Protein AF-A0A967WDK7-F1 (afdb_monomer)

Radius of gyration: 19.41 Å; Cα contacts (8 Å, |Δi|>4): 91; chains: 1; bounding box: 53×39×46 Å

pLDDT: mean 78.14, std 13.34, range [48.81, 93.94]

Mean predicted aligned error: 11.13 Å

Nearest PDB structures (foldseek):
  4rbr-assembly1_B  TM=5.064E-01  e=1.049E+00  Staphylococcus aureus subsp. aureus CN1
  3oss-assembly1_D  TM=4.249E-01  e=2.083E+00  Escherichia coli ETEC H10407
  4yrv-assembly1_B  TM=4.047E-01  e=2.083E+00  Nostoc sp. PCC 7120 = FACHB-418
  3pif-assembly1_A  TM=3.986E-01  e=5.302E+00  Kluyveromyces lactis

Secondary structure (DSSP, 8-state):
-EE--SSS--EE--EEHHHH-GGGHHHHHHHHHTTSEEEEE-TTS-EEEEES-HHHHHH-HHHHHHHHHHHHHHHHHHHHHHS----SSSSTTSS--

Sequence (97 aa):
MVRPGEGTEDTRRLATSAEAGEENWGLVQHLADKRLVVTGRDAAGLETEEVVHEALIRGWGQLQAWLEADRAFRTWQERLRAAPVAEDRARSRRLAG

Foldseek 3Di:
DWDDDPPDQIHKDKDFCVRVDVVCVVVQVVCVVVLQKDWDADPVRTIIIIGNDSCCCVVVVVNVVVCVVCVVVVVVVVVVVVDPPPPDPPPVVPPPD

Structure (mmCIF, N/CA/C/O backbone):
data_AF-A0A967WDK7-F1
#
_entry.id   AF-A0A967WDK7-F1
#
loop_
_atom_site.group_PDB
_atom_site.id
_atom_site.type_symbol
_atom_site.label_atom_id
_atom_site.label_alt_id
_atom_site.label_comp_id
_atom_site.label_asym_id
_atom_site.label_entity_id
_atom_site.label_seq_id
_atom_site.pdbx_PDB_ins_code
_atom_site.Cartn_x
_atom_site.Cartn_y
_atom_site.Cartn_z
_atom_site.occupancy
_atom_site.B_iso_or_equiv
_atom_site.auth_seq_id
_atom_site.auth_comp_id
_atom_site.auth_asym_id
_atom_site.auth_atom_id
_atom_site.pdbx_PDB_model_num
ATOM 1 N N . MET A 1 1 ? -0.748 0.758 -0.466 1.00 77.12 1 MET A N 1
ATOM 2 C CA . MET A 1 1 ? -0.229 0.394 -1.814 1.00 77.12 1 MET A CA 1
ATOM 3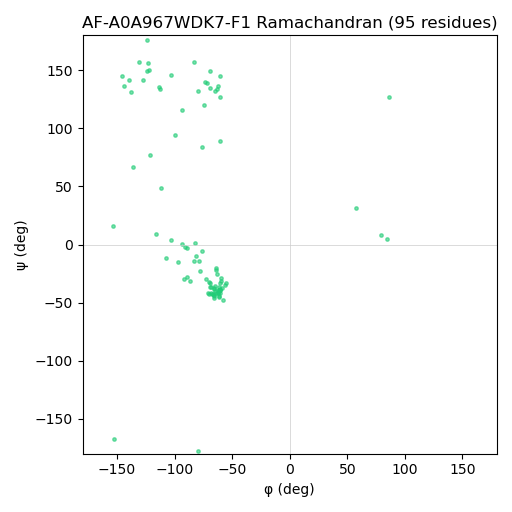 C C . MET A 1 1 ? 0.409 -1.010 -1.798 1.00 77.12 1 MET A C 1
ATOM 5 O O . MET A 1 1 ? 0.520 -1.597 -0.727 1.00 77.12 1 MET A O 1
ATOM 9 N N . VAL A 1 2 ? 0.791 -1.587 -2.947 1.00 77.75 2 VAL A N 1
ATOM 10 C CA . VAL A 1 2 ? 1.461 -2.907 -3.043 1.00 77.75 2 VAL A CA 1
ATOM 11 C C . VAL A 1 2 ? 2.895 -2.727 -3.550 1.00 77.75 2 VAL A C 1
ATOM 13 O O . VAL A 1 2 ? 3.128 -1.948 -4.477 1.00 77.75 2 VAL A O 1
ATOM 16 N N . ARG A 1 3 ? 3.855 -3.420 -2.929 1.00 79.81 3 ARG A N 1
ATOM 17 C CA . ARG A 1 3 ? 5.242 -3.538 -3.384 1.00 79.81 3 ARG A CA 1
ATOM 18 C C . ARG A 1 3 ? 5.373 -4.813 -4.227 1.00 79.81 3 ARG A C 1
ATOM 20 O O . ARG A 1 3 ? 5.205 -5.901 -3.671 1.00 79.81 3 ARG A O 1
ATOM 27 N N . PRO A 1 4 ? 5.688 -4.696 -5.528 1.00 74.12 4 PRO A N 1
ATOM 28 C CA . PRO A 1 4 ? 5.962 -5.862 -6.352 1.00 74.12 4 PRO A CA 1
ATOM 29 C C . PRO A 1 4 ? 7.187 -6.619 -5.832 1.00 74.12 4 PRO A C 1
ATOM 31 O O . PRO A 1 4 ? 8.196 -5.992 -5.496 1.00 74.12 4 PRO A O 1
ATOM 34 N N . GLY A 1 5 ? 7.113 -7.945 -5.773 1.00 72.38 5 GLY A N 1
ATOM 35 C CA . GLY A 1 5 ? 8.289 -8.781 -5.532 1.00 72.38 5 GLY A CA 1
ATOM 36 C C . GLY A 1 5 ? 9.097 -8.961 -6.821 1.00 72.38 5 GLY A C 1
ATOM 37 O O . GLY A 1 5 ? 8.534 -9.287 -7.867 1.00 72.38 5 GLY A O 1
ATOM 38 N N . GLU A 1 6 ? 10.417 -8.765 -6.784 1.00 65.25 6 GLU A N 1
ATOM 39 C CA . GLU A 1 6 ? 11.299 -9.080 -7.919 1.00 65.25 6 GLU A CA 1
ATOM 40 C C . GLU A 1 6 ? 11.516 -10.599 -7.993 1.00 65.25 6 GLU A C 1
ATOM 42 O O . GLU A 1 6 ? 12.470 -11.140 -7.441 1.00 65.25 6 GLU A O 1
ATOM 47 N N . GLY A 1 7 ? 10.578 -11.310 -8.625 1.00 61.97 7 GLY A N 1
ATOM 48 C CA . GLY A 1 7 ? 10.590 -12.778 -8.697 1.00 61.97 7 GLY A CA 1
ATOM 49 C C . GLY A 1 7 ? 10.085 -13.479 -7.428 1.00 61.97 7 GLY A C 1
ATOM 50 O O . GLY A 1 7 ? 10.173 -14.700 -7.327 1.00 61.97 7 GLY A O 1
ATOM 51 N N . THR A 1 8 ? 9.541 -12.717 -6.476 1.00 69.50 8 THR A N 1
ATOM 52 C CA . THR A 1 8 ? 8.917 -13.200 -5.235 1.00 69.50 8 THR A CA 1
ATOM 53 C C . THR A 1 8 ? 7.480 -12.690 -5.124 1.00 69.50 8 THR A C 1
ATOM 55 O O . THR A 1 8 ? 7.027 -11.911 -5.959 1.00 69.50 8 THR A O 1
ATOM 58 N N . GLU A 1 9 ? 6.756 -13.107 -4.085 1.00 77.50 9 GLU A N 1
ATOM 59 C CA . GLU A 1 9 ? 5.383 -12.651 -3.853 1.00 77.50 9 GLU A CA 1
ATOM 60 C C . GLU A 1 9 ? 5.294 -11.129 -3.659 1.00 77.50 9 GLU A C 1
ATOM 62 O O . GLU A 1 9 ? 6.176 -10.504 -3.060 1.00 77.50 9 GLU A O 1
ATOM 67 N N . ASP A 1 10 ? 4.198 -10.545 -4.146 1.00 82.31 10 ASP A N 1
ATOM 68 C CA . ASP A 1 10 ? 3.865 -9.144 -3.910 1.00 82.31 10 ASP A CA 1
ATOM 69 C C . ASP A 1 10 ? 3.436 -8.940 -2.451 1.00 82.31 10 ASP A C 1
ATOM 71 O O . ASP A 1 10 ? 2.698 -9.743 -1.872 1.00 82.31 10 ASP A O 1
ATOM 75 N N . THR A 1 11 ? 3.894 -7.842 -1.854 1.00 85.69 11 THR A N 1
ATOM 76 C CA . THR A 1 11 ? 3.719 -7.550 -0.422 1.00 85.69 11 THR A CA 1
ATOM 77 C C . THR A 1 11 ? 3.026 -6.217 -0.219 1.00 85.69 11 THR A C 1
ATOM 79 O O . THR A 1 11 ? 3.036 -5.337 -1.086 1.00 85.69 11 THR A O 1
ATOM 82 N N . ARG A 1 12 ? 2.383 -6.041 0.934 1.00 86.94 12 ARG A N 1
ATOM 83 C CA . ARG A 1 12 ? 1.758 -4.753 1.251 1.00 86.94 12 ARG A CA 1
ATOM 84 C C . ARG A 1 12 ? 2.824 -3.684 1.503 1.00 86.94 12 ARG A C 1
ATOM 86 O O . ARG A 1 12 ? 3.928 -3.968 1.963 1.00 86.94 12 ARG A O 1
ATOM 93 N N . ARG A 1 13 ? 2.481 -2.438 1.186 1.00 89.56 13 ARG A N 1
ATOM 94 C CA . ARG A 1 13 ? 3.323 -1.269 1.430 1.00 89.56 13 ARG A CA 1
ATOM 95 C C . ARG A 1 13 ? 2.472 -0.124 1.951 1.00 89.56 13 ARG A C 1
ATOM 97 O O . ARG A 1 13 ? 1.472 0.243 1.321 1.00 89.56 13 ARG A O 1
ATOM 104 N N . LEU A 1 14 ? 2.934 0.483 3.036 1.00 88.75 14 LEU A N 1
ATOM 105 C CA . LEU A 1 14 ? 2.442 1.774 3.486 1.00 88.75 14 LEU A CA 1
ATOM 106 C C . LEU A 1 14 ? 2.700 2.823 2.396 1.00 88.75 14 LEU A C 1
ATOM 108 O O . LEU A 1 14 ? 3.829 2.951 1.913 1.00 88.75 14 LEU A O 1
ATOM 112 N N . ALA A 1 15 ? 1.660 3.541 1.998 1.00 87.81 15 ALA A N 1
ATOM 113 C CA . ALA A 1 15 ? 1.762 4.661 1.076 1.00 87.81 15 ALA A CA 1
ATOM 114 C C . ALA A 1 15 ? 1.211 5.927 1.706 1.00 87.81 15 ALA A C 1
ATOM 116 O O . ALA A 1 15 ? 0.314 5.847 2.538 1.00 87.81 15 ALA A O 1
ATOM 117 N N . THR A 1 16 ? 1.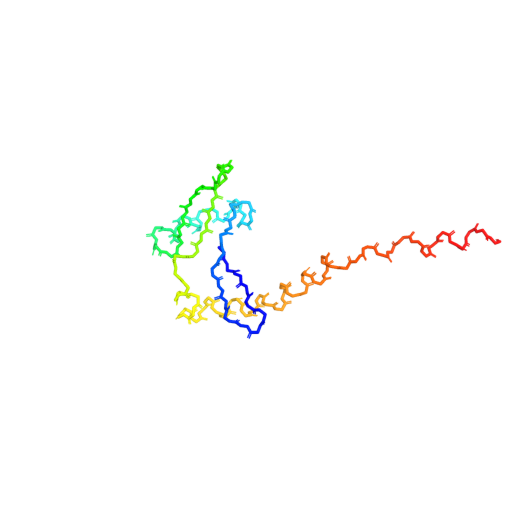747 7.076 1.313 1.00 89.00 16 THR A N 1
ATOM 118 C CA . THR A 1 16 ? 1.180 8.370 1.707 1.00 89.00 16 THR A CA 1
ATOM 119 C C . THR A 1 16 ? 0.033 8.752 0.775 1.00 89.00 16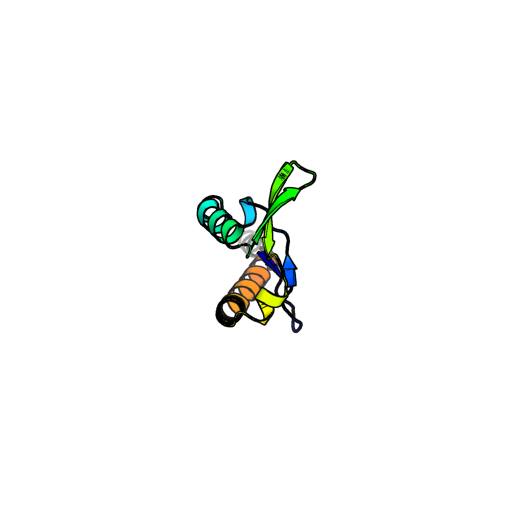 THR A C 1
ATOM 121 O O . THR A 1 16 ? -0.015 8.305 -0.373 1.00 89.00 16 THR A O 1
ATOM 124 N N . SER A 1 17 ? -0.871 9.617 1.233 1.00 83.94 17 SER A N 1
ATOM 125 C CA . SER A 1 17 ? -1.948 10.164 0.394 1.00 83.94 17 SER A CA 1
ATOM 126 C C . SER A 1 17 ? -1.413 10.857 -0.867 1.00 83.94 17 SER A C 1
ATOM 128 O O . SER A 1 17 ? -1.984 10.718 -1.945 1.00 83.94 17 SER A O 1
ATOM 130 N N . ALA A 1 18 ? -0.256 11.518 -0.769 1.00 84.38 18 ALA A N 1
ATOM 131 C CA . ALA A 1 18 ? 0.428 12.120 -1.912 1.00 84.38 18 ALA A CA 1
ATOM 132 C C . ALA A 1 18 ? 0.910 11.082 -2.945 1.00 84.38 18 ALA A C 1
ATOM 134 O O . ALA A 1 18 ? 0.866 11.345 -4.143 1.00 84.38 18 ALA A O 1
ATOM 135 N N . GLU A 1 19 ? 1.357 9.898 -2.509 1.00 82.50 19 GLU A N 1
ATOM 136 C CA . GLU A 1 19 ? 1.722 8.804 -3.421 1.00 82.50 19 GLU A CA 1
ATOM 137 C C . GLU A 1 19 ? 0.496 8.149 -4.074 1.00 82.50 19 GLU A C 1
ATOM 139 O O . GLU A 1 19 ? 0.606 7.620 -5.180 1.00 82.50 19 GLU A O 1
ATOM 144 N N . ALA A 1 20 ? -0.648 8.148 -3.386 1.00 81.06 20 ALA A N 1
ATOM 145 C CA . ALA A 1 20 ? -1.912 7.632 -3.905 1.00 81.06 20 ALA A CA 1
ATOM 146 C C . ALA A 1 20 ? -2.602 8.604 -4.880 1.00 81.06 20 ALA A C 1
ATOM 148 O O . ALA A 1 20 ? -3.384 8.162 -5.720 1.00 81.06 20 ALA A O 1
ATOM 149 N N . GLY A 1 21 ? -2.283 9.899 -4.795 1.00 83.88 21 GLY A N 1
ATOM 150 C CA . GLY A 1 21 ? -2.959 10.979 -5.512 1.00 83.88 21 GLY A CA 1
ATOM 151 C C . GLY A 1 21 ? -4.184 11.464 -4.736 1.00 83.88 21 GLY A C 1
ATOM 152 O O . GLY A 1 21 ? -5.051 10.670 -4.365 1.00 83.88 21 GLY A O 1
ATOM 153 N N . GLU A 1 22 ? -4.270 12.773 -4.485 1.00 81.62 22 GLU A N 1
ATOM 154 C CA . GLU A 1 22 ? -5.376 13.375 -3.722 1.00 81.62 22 GLU A CA 1
ATOM 155 C C . GLU A 1 22 ? -6.739 13.120 -4.386 1.00 81.62 22 GLU A C 1
ATOM 157 O O . GLU A 1 22 ? -7.748 12.930 -3.704 1.00 81.62 22 GLU A O 1
ATOM 162 N N . GLU A 1 23 ? -6.774 13.029 -5.717 1.00 85.06 23 GLU A N 1
ATOM 163 C CA . GLU A 1 23 ? -7.971 12.712 -6.494 1.00 85.06 23 GLU A CA 1
ATOM 164 C C . GLU A 1 23 ? -8.535 11.313 -6.196 1.00 85.06 23 GLU A C 1
ATOM 166 O O . GLU A 1 23 ? -9.739 11.084 -6.338 1.00 85.06 23 GLU A O 1
ATOM 171 N N . ASN A 1 24 ? -7.690 10.389 -5.729 1.00 86.12 24 ASN A N 1
ATOM 172 C CA . ASN A 1 24 ? -8.072 9.014 -5.420 1.00 86.12 24 ASN A CA 1
ATOM 173 C C . ASN A 1 24 ? -8.559 8.844 -3.977 1.00 86.12 24 ASN A C 1
ATOM 175 O O . ASN A 1 24 ? -9.027 7.763 -3.613 1.00 86.12 24 ASN A O 1
ATOM 179 N N . TRP A 1 25 ? -8.530 9.898 -3.157 1.00 85.00 25 TRP A N 1
ATOM 180 C CA . TRP A 1 25 ? -8.888 9.807 -1.741 1.00 85.00 25 TRP A CA 1
ATOM 181 C C . TRP A 1 25 ? -10.316 9.293 -1.505 1.00 85.00 25 TRP A C 1
ATOM 183 O O . TRP A 1 25 ? -10.558 8.485 -0.610 1.00 85.00 25 TRP A O 1
ATOM 1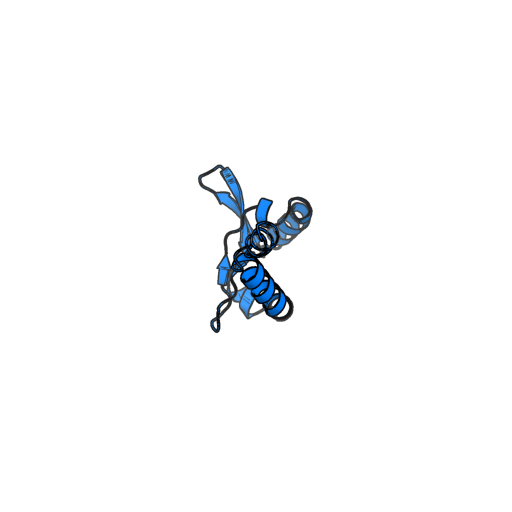93 N N . GLY A 1 26 ? -11.270 9.678 -2.359 1.00 87.06 26 GLY A N 1
ATOM 194 C CA . GLY A 1 26 ? -12.638 9.153 -2.289 1.00 87.06 26 GLY A CA 1
ATOM 195 C C . GLY A 1 26 ? -12.713 7.633 -2.491 1.00 87.06 26 GLY A C 1
ATOM 196 O O . GLY A 1 26 ? -13.494 6.952 -1.824 1.00 87.06 26 GLY A O 1
ATOM 197 N N . LEU A 1 27 ? -11.865 7.083 -3.366 1.00 89.12 27 LEU A N 1
ATOM 198 C CA . LEU A 1 27 ? -11.756 5.642 -3.587 1.00 89.12 27 LEU A CA 1
ATOM 199 C C . LEU A 1 27 ? -11.091 4.945 -2.393 1.00 89.12 27 LEU A C 1
ATOM 201 O O . LEU A 1 27 ? -11.560 3.891 -1.968 1.00 89.12 27 LEU A O 1
ATOM 205 N N . VAL A 1 28 ? -10.042 5.542 -1.825 1.00 88.31 28 VAL A N 1
ATOM 206 C CA . VAL A 1 28 ? -9.343 5.024 -0.636 1.00 88.31 28 VAL A CA 1
ATOM 207 C C . VAL A 1 28 ? -10.309 4.881 0.537 1.00 88.31 28 VAL A C 1
ATOM 209 O O . VAL A 1 28 ? -10.391 3.809 1.136 1.00 88.31 28 VAL A O 1
ATOM 212 N N . GLN A 1 29 ? -11.115 5.911 0.799 1.00 89.69 29 GLN A N 1
ATOM 213 C CA . GLN A 1 29 ? -12.130 5.881 1.853 1.00 89.69 29 GLN A CA 1
ATOM 214 C C . GLN A 1 29 ? -13.192 4.807 1.594 1.00 89.69 29 GLN A C 1
ATOM 216 O O . GLN A 1 29 ? -13.530 4.042 2.494 1.00 89.69 29 GLN A O 1
ATOM 221 N N . HIS A 1 30 ? -13.652 4.662 0.348 1.00 92.12 30 HIS A N 1
ATOM 222 C CA . HIS A 1 30 ? -14.589 3.597 -0.007 1.00 92.12 30 HIS A CA 1
ATOM 223 C C . HIS A 1 30 ? -14.010 2.194 0.249 1.00 92.12 30 HIS A C 1
ATOM 225 O O . HIS A 1 30 ? -14.697 1.307 0.758 1.00 92.12 30 HIS A O 1
ATOM 231 N N . LEU A 1 31 ? -12.736 1.973 -0.086 1.00 91.12 31 LEU A N 1
ATOM 232 C CA . LEU A 1 31 ? -12.046 0.708 0.176 1.00 91.12 31 LEU A CA 1
ATOM 233 C C . LEU A 1 31 ? -11.810 0.481 1.677 1.00 91.12 31 LEU A C 1
ATOM 235 O O . LEU A 1 31 ? -11.868 -0.667 2.130 1.00 91.12 31 LEU A O 1
ATOM 239 N N . ALA A 1 32 ? -11.590 1.547 2.449 1.00 91.38 32 ALA A N 1
ATOM 240 C CA . ALA A 1 32 ? -11.479 1.488 3.902 1.00 91.38 32 ALA A CA 1
ATOM 241 C C . ALA A 1 32 ? -12.807 1.093 4.567 1.00 91.38 32 ALA A C 1
ATOM 243 O O . ALA A 1 32 ? -12.825 0.195 5.411 1.00 91.38 32 ALA A O 1
ATOM 244 N N . ASP A 1 33 ? -13.934 1.639 4.103 1.00 93.94 33 ASP A N 1
ATOM 245 C CA . ASP A 1 33 ? -15.276 1.246 4.557 1.00 93.94 33 ASP A CA 1
ATOM 246 C C . ASP A 1 33 ? -15.565 -0.239 4.288 1.00 93.94 33 ASP A C 1
ATOM 248 O O . ASP A 1 33 ? -16.237 -0.922 5.068 1.00 93.94 33 ASP A O 1
ATOM 252 N N . LYS A 1 34 ? -15.021 -0.776 3.190 1.00 92.69 34 LYS A N 1
ATOM 253 C CA . LYS A 1 34 ? -15.080 -2.206 2.846 1.00 92.69 34 LYS A CA 1
ATOM 254 C C . LYS A 1 34 ? -14.025 -3.056 3.557 1.00 92.69 34 LYS A C 1
ATOM 256 O O . LYS A 1 34 ? -13.993 -4.266 3.339 1.00 92.69 34 LYS A O 1
ATOM 261 N N . ARG A 1 35 ? -13.196 -2.457 4.420 1.00 91.31 35 ARG A N 1
ATOM 262 C CA . ARG A 1 35 ? -12.088 -3.100 5.147 1.00 91.31 35 ARG A CA 1
ATOM 263 C C . ARG A 1 35 ? -11.059 -3.760 4.232 1.00 91.31 35 ARG A C 1
ATOM 265 O O . ARG A 1 35 ? -10.471 -4.772 4.593 1.00 91.31 35 ARG A O 1
ATOM 272 N N . LEU A 1 36 ? -10.853 -3.212 3.042 1.00 89.56 36 LEU A N 1
ATOM 273 C CA . LEU A 1 36 ? -9.817 -3.668 2.112 1.00 89.56 36 LEU A CA 1
ATOM 274 C C . LEU A 1 36 ? -8.512 -2.891 2.323 1.00 89.56 36 LEU A C 1
ATOM 276 O O . LEU A 1 36 ? -7.420 -3.431 2.137 1.00 89.56 36 LEU A O 1
ATOM 280 N N . VAL A 1 37 ? -8.638 -1.641 2.763 1.00 91.75 37 VAL A N 1
ATOM 281 C CA . VAL A 1 37 ? -7.543 -0.724 3.080 1.00 91.75 37 VAL A CA 1
ATOM 282 C C . VAL A 1 37 ? -7.700 -0.234 4.518 1.00 91.75 37 VAL A C 1
ATOM 284 O O . VAL A 1 37 ? -8.809 -0.145 5.039 1.00 91.75 37 VAL A O 1
ATOM 287 N N . VAL A 1 38 ? -6.586 0.060 5.173 1.00 92.31 38 VAL A N 1
ATOM 288 C CA . VAL A 1 38 ? -6.539 0.775 6.446 1.00 92.31 38 VAL A CA 1
ATOM 289 C C . VAL A 1 38 ? -5.884 2.121 6.196 1.00 92.31 38 VAL A C 1
ATOM 291 O O . VAL A 1 38 ? -4.840 2.183 5.548 1.00 92.31 38 VAL A O 1
ATOM 294 N N . THR A 1 39 ? -6.490 3.180 6.725 1.00 92.69 39 THR A N 1
ATOM 295 C CA . THR A 1 39 ? -5.940 4.536 6.705 1.00 92.69 3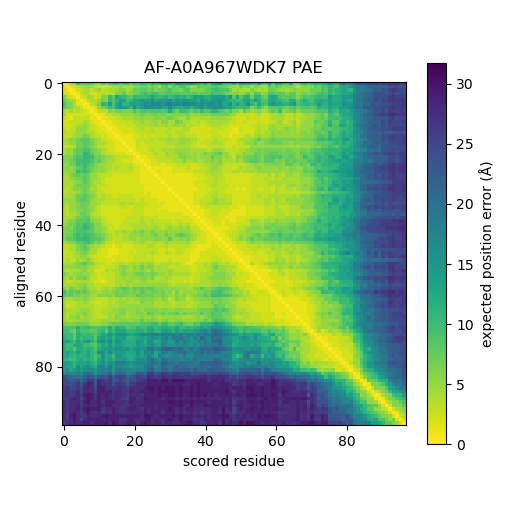9 THR A CA 1
ATOM 296 C C . THR A 1 39 ? -5.369 4.904 8.071 1.00 92.69 39 THR A C 1
ATOM 298 O O . THR A 1 39 ? -5.917 4.519 9.107 1.00 92.69 39 THR A O 1
ATOM 301 N N . GLY A 1 40 ? -4.295 5.684 8.094 1.00 91.62 40 GLY A N 1
ATOM 302 C CA . GLY A 1 40 ? -3.634 6.124 9.317 1.00 91.62 40 GLY A CA 1
ATOM 303 C C . GLY A 1 40 ? -2.910 7.452 9.143 1.00 91.62 40 GLY A C 1
ATOM 304 O O . GLY A 1 40 ? -3.096 8.158 8.154 1.00 91.62 40 GLY A O 1
ATOM 305 N N . ARG A 1 41 ? -2.070 7.789 10.123 1.00 92.31 41 ARG A N 1
ATOM 306 C CA . ARG A 1 41 ? -1.089 8.871 10.019 1.00 92.31 41 ARG A CA 1
ATOM 307 C C . ARG A 1 41 ? 0.288 8.347 10.395 1.00 92.31 41 ARG A C 1
ATOM 309 O O . ARG A 1 41 ? 0.395 7.517 11.297 1.00 92.31 41 ARG A O 1
ATOM 316 N N . ASP A 1 42 ? 1.319 8.804 9.698 1.00 89.19 42 ASP A N 1
ATOM 317 C CA . ASP A 1 42 ? 2.702 8.498 10.060 1.00 89.19 42 ASP A CA 1
ATOM 318 C C . ASP A 1 42 ? 3.213 9.388 11.211 1.00 89.19 42 ASP A C 1
ATOM 320 O O . ASP A 1 42 ? 2.491 10.224 11.760 1.00 89.19 42 ASP A O 1
ATOM 324 N N . ALA A 1 43 ? 4.484 9.211 11.581 1.00 87.88 43 ALA A N 1
ATOM 325 C CA . ALA A 1 43 ? 5.127 9.995 12.636 1.00 87.88 43 ALA A CA 1
ATOM 326 C C . ALA A 1 43 ? 5.252 11.498 12.306 1.00 87.88 43 ALA A C 1
ATOM 328 O O . ALA A 1 43 ? 5.419 12.304 13.219 1.00 87.88 43 ALA A O 1
ATOM 329 N N . ALA A 1 44 ? 5.169 11.876 11.027 1.00 88.88 44 ALA A N 1
ATOM 330 C CA . ALA A 1 44 ? 5.170 13.261 10.566 1.00 88.88 44 ALA A CA 1
ATOM 331 C C . ALA A 1 44 ? 3.747 13.850 10.458 1.00 88.88 44 ALA A C 1
ATOM 333 O O . ALA A 1 44 ? 3.594 15.030 10.147 1.00 88.88 44 ALA A O 1
ATOM 334 N N . GLY A 1 45 ? 2.708 13.056 10.738 1.00 88.56 45 GLY A N 1
ATOM 335 C CA . GLY A 1 45 ? 1.303 13.457 10.663 1.00 88.56 45 GLY A CA 1
ATOM 336 C C . GLY A 1 45 ? 0.681 13.341 9.268 1.00 88.56 45 GLY A C 1
ATOM 337 O O . GLY A 1 45 ? -0.484 13.723 9.099 1.00 88.56 45 GLY A O 1
ATOM 338 N N . LEU A 1 46 ? 1.416 12.802 8.289 1.00 88.12 46 LEU A N 1
ATOM 339 C CA . LEU A 1 46 ? 0.931 12.597 6.926 1.00 88.12 46 LEU A CA 1
ATOM 340 C C . LEU A 1 46 ? -0.054 11.436 6.883 1.00 88.12 46 LEU A C 1
ATOM 342 O O . LEU A 1 46 ? 0.151 10.415 7.538 1.00 88.12 46 LEU A O 1
ATOM 346 N N . GLU A 1 47 ? -1.117 11.590 6.099 1.00 91.06 47 GLU A N 1
ATOM 347 C CA . GLU A 1 47 ? -2.108 10.535 5.907 1.00 91.06 47 GLU A CA 1
ATOM 348 C C . GLU A 1 47 ? -1.503 9.382 5.115 1.00 91.06 47 GLU A C 1
ATOM 350 O O . GLU A 1 47 ? -0.797 9.584 4.123 1.00 91.06 47 GLU A O 1
ATOM 355 N N . THR A 1 48 ? -1.758 8.166 5.589 1.00 91.62 48 THR A N 1
ATOM 356 C CA . THR A 1 48 ? -1.218 6.945 5.002 1.00 91.62 48 THR A CA 1
ATOM 357 C C . THR A 1 48 ? -2.292 5.900 4.776 1.00 91.62 48 THR A C 1
ATOM 359 O O . THR A 1 48 ? -3.331 5.905 5.433 1.00 91.62 48 THR A O 1
ATOM 362 N N . GLU A 1 49 ? -2.022 4.991 3.848 1.00 91.44 49 GLU A N 1
ATOM 363 C CA . GLU A 1 49 ? -2.902 3.899 3.460 1.00 91.44 49 GLU A CA 1
ATOM 364 C C . GLU A 1 49 ? -2.128 2.596 3.222 1.00 91.44 49 GLU A C 1
ATOM 366 O O . GLU A 1 49 ? -1.033 2.563 2.644 1.00 91.44 49 GLU A O 1
ATOM 371 N N . GLU A 1 50 ? -2.721 1.479 3.629 1.00 93.19 50 GLU A N 1
ATOM 372 C CA . GLU A 1 50 ? -2.151 0.147 3.443 1.00 93.19 50 GLU A CA 1
ATOM 373 C C . GLU A 1 50 ? -3.248 -0.893 3.195 1.00 93.19 50 GLU A C 1
ATOM 375 O O . GLU A 1 50 ? -4.333 -0.818 3.764 1.00 93.19 50 GLU A O 1
ATOM 380 N N . VAL A 1 51 ? -2.975 -1.895 2.352 1.00 91.00 51 VAL A N 1
ATOM 381 C CA . VAL A 1 51 ? -3.880 -3.045 2.194 1.00 91.00 51 VAL A CA 1
ATOM 382 C C . VAL A 1 51 ? -3.931 -3.819 3.511 1.00 91.00 51 VAL A C 1
ATOM 384 O O . VAL A 1 51 ? -2.887 -4.155 4.073 1.00 91.00 51 VAL A O 1
ATOM 387 N N . VAL A 1 52 ? -5.136 -4.150 3.984 1.00 90.12 52 VAL A N 1
ATOM 388 C CA . VAL A 1 52 ? -5.315 -4.722 5.330 1.00 90.12 52 VAL A CA 1
ATOM 389 C C . VAL A 1 52 ? -4.573 -6.057 5.513 1.00 90.12 52 VAL A C 1
ATOM 391 O O . VAL A 1 52 ? -3.957 -6.297 6.554 1.00 90.12 52 VAL A O 1
ATOM 394 N N . HIS A 1 53 ? -4.567 -6.911 4.481 1.00 87.44 53 HIS A N 1
ATOM 395 C CA . HIS A 1 53 ? -3.993 -8.256 4.516 1.00 87.44 53 HIS A CA 1
ATOM 396 C C . HIS A 1 53 ? -3.335 -8.627 3.185 1.00 87.44 53 HIS A C 1
ATOM 398 O O . HIS A 1 53 ? -3.936 -8.478 2.124 1.00 87.44 53 HIS A O 1
ATOM 404 N N . GLU A 1 54 ? -2.147 -9.232 3.240 1.00 87.56 54 GLU A N 1
ATOM 405 C CA . GLU A 1 54 ? -1.465 -9.756 2.045 1.00 87.56 54 GLU A CA 1
ATOM 406 C C . GLU A 1 54 ? -2.239 -10.895 1.367 1.00 87.56 54 GLU A C 1
ATOM 408 O O . GLU A 1 54 ? -2.104 -11.115 0.167 1.00 87.56 54 GLU A O 1
ATOM 413 N N . ALA A 1 55 ? -3.125 -11.577 2.100 1.00 88.00 55 ALA A N 1
ATOM 414 C CA . ALA A 1 55 ? -4.029 -12.572 1.530 1.00 88.00 55 ALA A CA 1
ATOM 415 C C . ALA A 1 55 ? -4.950 -11.987 0.444 1.00 88.00 55 ALA A C 1
ATOM 417 O O . ALA A 1 55 ? -5.307 -12.702 -0.486 1.00 88.00 55 ALA A O 1
ATOM 418 N N . LEU A 1 56 ? -5.296 -10.693 0.510 1.00 84.75 56 LEU A N 1
ATOM 419 C CA . LEU A 1 56 ? -6.057 -10.027 -0.554 1.00 84.75 56 LEU A CA 1
ATOM 420 C C . LEU A 1 56 ? -5.224 -9.875 -1.828 1.00 84.75 56 LEU A C 1
ATOM 422 O O . LEU A 1 56 ? -5.750 -10.038 -2.922 1.00 84.75 56 LEU A O 1
ATOM 426 N N . ILE A 1 57 ? -3.922 -9.623 -1.685 1.00 85.62 57 ILE A N 1
ATOM 427 C CA . ILE A 1 57 ? -2.990 -9.509 -2.812 1.00 85.62 57 ILE A CA 1
ATOM 428 C C . ILE A 1 57 ? -2.858 -10.862 -3.522 1.00 85.62 57 ILE A C 1
ATOM 430 O O . ILE A 1 57 ? -2.826 -10.908 -4.744 1.00 85.62 57 ILE A O 1
ATOM 434 N N . ARG A 1 58 ? -2.842 -11.970 -2.770 1.00 85.31 58 ARG A N 1
ATOM 435 C CA . ARG A 1 58 ? -2.681 -13.330 -3.322 1.00 85.31 58 ARG A CA 1
ATOM 436 C C . ARG A 1 58 ? -3.989 -13.982 -3.771 1.00 85.31 58 ARG A C 1
ATOM 438 O O . ARG A 1 58 ? -3.977 -14.820 -4.661 1.00 85.31 58 ARG A O 1
ATOM 445 N N . GLY A 1 59 ? -5.101 -13.653 -3.117 1.00 84.56 59 GLY A N 1
ATOM 446 C CA . GLY A 1 59 ? -6.393 -14.314 -3.313 1.00 84.56 59 GLY A CA 1
ATOM 447 C C . GLY A 1 59 ? -7.340 -13.587 -4.265 1.00 84.56 59 GLY A C 1
ATOM 448 O O . GLY A 1 59 ? -8.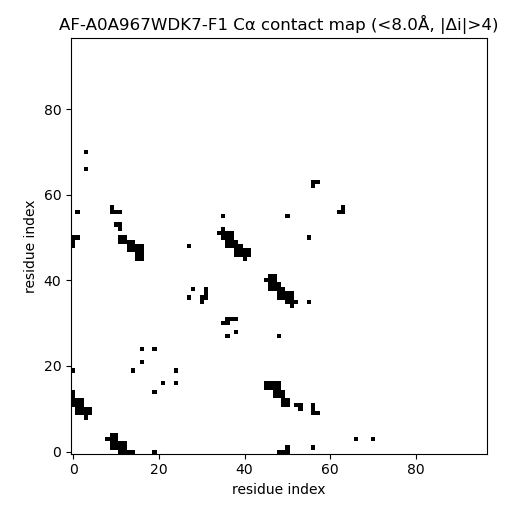321 -14.176 -4.716 1.00 84.56 59 GLY A O 1
ATOM 449 N N . TRP A 1 60 ? -7.075 -12.317 -4.586 1.00 88.81 60 TRP A N 1
ATOM 450 C CA . TRP A 1 60 ? -7.918 -11.541 -5.488 1.00 88.81 60 TRP A CA 1
ATOM 451 C C . TRP A 1 60 ? -7.319 -11.504 -6.894 1.00 88.81 60 TRP A C 1
ATOM 453 O O . TRP A 1 60 ? -6.521 -10.631 -7.231 1.00 88.81 60 TRP A O 1
ATOM 463 N N . GLY A 1 61 ? -7.764 -12.429 -7.747 1.00 84.69 61 GLY A N 1
ATOM 464 C CA . GLY A 1 61 ? -7.210 -12.595 -9.096 1.00 84.69 61 GLY A CA 1
ATOM 465 C C . GLY A 1 61 ? -7.240 -11.330 -9.965 1.00 84.69 61 GLY A C 1
ATOM 466 O O . GLY A 1 61 ? -6.320 -11.099 -10.741 1.00 84.69 61 GLY A O 1
ATOM 467 N N . GLN A 1 62 ? -8.246 -10.463 -9.808 1.00 83.44 62 GLN A N 1
ATOM 468 C CA . GLN A 1 62 ? -8.301 -9.186 -10.529 1.00 83.44 62 GLN A CA 1
ATOM 469 C C . GLN A 1 62 ? -7.210 -8.207 -10.073 1.00 83.44 62 GLN A C 1
ATOM 471 O O . GLN A 1 62 ? -6.580 -7.575 -10.915 1.00 83.44 62 GLN A O 1
ATOM 476 N N . LEU A 1 63 ? -6.949 -8.116 -8.764 1.00 82.56 63 LEU A N 1
ATOM 477 C CA . LEU A 1 63 ? -5.853 -7.303 -8.236 1.00 82.56 63 LEU A CA 1
ATOM 478 C C . LEU A 1 63 ? -4.504 -7.828 -8.742 1.00 82.56 63 LEU A C 1
ATOM 480 O O . LEU A 1 63 ? -3.674 -7.037 -9.174 1.00 82.56 63 LEU A O 1
ATOM 484 N N . GLN A 1 64 ? -4.309 -9.148 -8.769 1.00 83.44 64 GLN A N 1
ATOM 485 C CA . GLN A 1 64 ? -3.101 -9.751 -9.339 1.00 83.44 64 GLN A CA 1
ATOM 486 C C . GLN A 1 64 ? -2.940 -9.445 -10.829 1.00 83.44 64 GLN A C 1
ATOM 488 O O . GLN A 1 64 ? -1.852 -9.076 -11.258 1.00 83.44 64 GLN A O 1
ATOM 493 N N . ALA A 1 65 ? -4.013 -9.550 -11.617 1.00 83.06 65 ALA A N 1
ATOM 494 C CA . ALA A 1 65 ? -3.972 -9.243 -13.044 1.00 83.06 65 ALA A CA 1
ATOM 495 C C . ALA A 1 65 ? -3.602 -7.774 -13.304 1.00 83.06 65 ALA A C 1
ATOM 497 O O . ALA A 1 65 ? -2.823 -7.488 -14.211 1.00 83.06 65 ALA A O 1
ATOM 498 N N . TRP A 1 66 ? -4.117 -6.847 -12.491 1.00 83.50 66 TRP A N 1
ATOM 499 C CA . TRP A 1 66 ? -3.725 -5.439 -12.556 1.00 83.50 66 TRP A CA 1
ATOM 500 C C . TRP A 1 66 ? -2.267 -5.223 -12.160 1.00 83.50 66 TRP A C 1
ATOM 502 O O . TRP A 1 66 ? -1.552 -4.535 -12.881 1.00 83.50 66 TRP A O 1
ATOM 512 N N . LEU A 1 67 ? -1.807 -5.838 -11.065 1.00 81.44 67 LEU A N 1
ATOM 513 C CA . LEU A 1 67 ? -0.410 -5.753 -1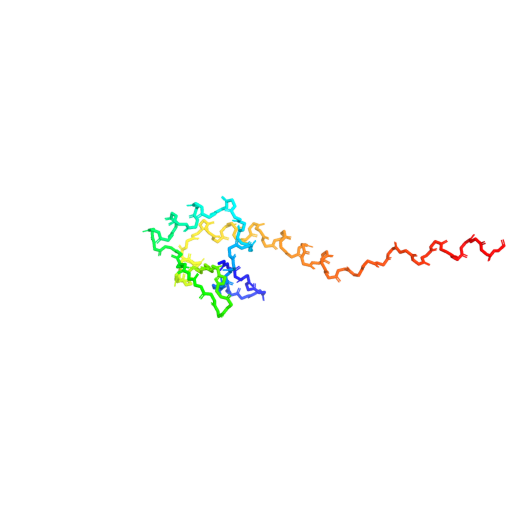0.630 1.00 81.44 67 LEU A CA 1
ATOM 514 C C . LEU A 1 67 ? 0.555 -6.303 -11.687 1.00 81.44 67 LEU A C 1
ATOM 516 O O . LEU A 1 67 ? 1.607 -5.712 -11.913 1.00 81.44 67 LEU A O 1
ATOM 520 N N . GLU A 1 68 ? 0.185 -7.393 -12.361 1.00 80.75 68 GLU A N 1
ATOM 521 C CA . GLU A 1 68 ? 0.982 -7.992 -13.431 1.00 80.75 68 GLU A CA 1
ATOM 522 C C . GLU A 1 68 ? 1.008 -7.117 -14.690 1.00 80.75 68 GLU A C 1
ATOM 524 O O . GLU A 1 68 ? 2.073 -6.892 -15.266 1.00 80.75 68 GLU A O 1
ATOM 529 N N . ALA A 1 69 ? -0.137 -6.552 -15.087 1.00 76.62 69 ALA A N 1
ATOM 530 C CA . ALA A 1 69 ? -0.215 -5.626 -16.217 1.00 76.62 69 ALA A CA 1
ATOM 531 C C . ALA A 1 69 ? 0.645 -4.368 -15.995 1.00 76.62 69 ALA A C 1
ATOM 533 O O . ALA A 1 69 ? 1.318 -3.898 -16.914 1.00 76.62 69 ALA A O 1
ATOM 534 N N . ASP A 1 70 ? 0.683 -3.867 -14.759 1.00 74.25 70 ASP A N 1
ATOM 535 C CA . ASP A 1 70 ? 1.496 -2.714 -14.367 1.00 74.25 70 ASP A CA 1
ATOM 536 C C . ASP A 1 70 ? 2.977 -3.057 -14.150 1.00 74.25 70 ASP A C 1
ATOM 538 O O . ASP A 1 70 ? 3.817 -2.155 -14.086 1.00 74.25 70 ASP A O 1
ATOM 542 N N . ARG A 1 71 ? 3.339 -4.342 -14.044 1.00 73.81 71 ARG A N 1
ATOM 543 C CA . ARG A 1 71 ? 4.704 -4.787 -13.725 1.00 73.81 71 ARG A CA 1
ATOM 544 C C . ARG A 1 71 ? 5.696 -4.324 -14.796 1.00 73.81 71 ARG A C 1
ATOM 546 O O . ARG A 1 71 ? 6.724 -3.732 -14.473 1.00 73.81 71 ARG A O 1
ATOM 553 N N . ALA A 1 72 ? 5.342 -4.484 -16.073 1.00 66.56 72 ALA A N 1
ATOM 554 C CA . ALA A 1 72 ? 6.151 -4.011 -17.199 1.00 66.56 72 ALA A CA 1
ATOM 555 C C . ALA A 1 72 ? 6.276 -2.475 -17.234 1.00 66.56 72 ALA A C 1
ATOM 557 O O . ALA A 1 72 ? 7.362 -1.949 -17.491 1.00 66.56 72 ALA A O 1
ATOM 558 N N . PHE A 1 73 ? 5.187 -1.762 -16.926 1.00 66.88 73 PHE A N 1
ATOM 559 C CA . PHE A 1 73 ? 5.164 -0.300 -16.873 1.00 66.88 73 PHE A CA 1
ATOM 560 C C . PHE A 1 73 ? 6.043 0.240 -15.736 1.00 66.88 73 PHE A C 1
ATOM 562 O O . PHE A 1 73 ? 6.868 1.125 -15.958 1.00 66.88 73 PHE A O 1
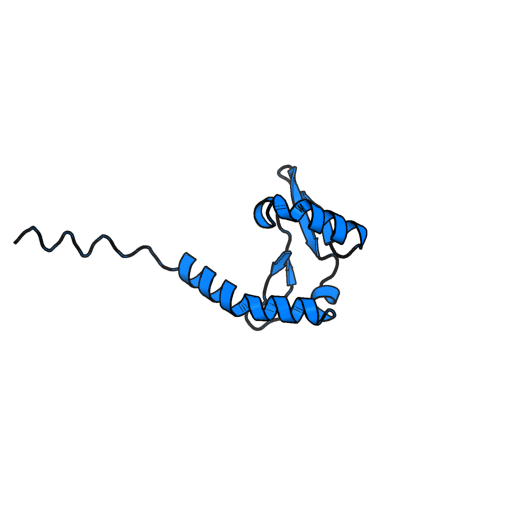ATOM 569 N N . ARG A 1 74 ? 5.960 -0.357 -14.541 1.00 65.94 74 ARG A N 1
ATOM 570 C CA . ARG A 1 74 ? 6.780 0.020 -13.379 1.00 65.94 74 ARG A CA 1
ATOM 571 C C . ARG A 1 74 ? 8.257 -0.304 -13.578 1.00 65.94 74 ARG A C 1
ATOM 573 O O . ARG A 1 74 ? 9.097 0.542 -13.289 1.00 65.94 74 ARG A O 1
ATOM 580 N N . THR A 1 75 ? 8.599 -1.471 -14.130 1.00 67.94 75 THR A N 1
ATOM 581 C CA . THR A 1 75 ? 9.997 -1.799 -14.470 1.00 67.94 75 THR A CA 1
ATOM 582 C C . THR A 1 75 ? 10.572 -0.824 -15.501 1.00 67.94 75 THR A C 1
ATOM 584 O O . THR A 1 75 ? 11.727 -0.415 -15.387 1.00 67.94 75 THR A O 1
ATOM 587 N N . TRP A 1 76 ? 9.786 -0.421 -16.502 1.00 68.19 76 TRP A N 1
ATOM 588 C CA . TRP A 1 76 ? 10.195 0.600 -17.470 1.00 68.19 76 TRP A CA 1
ATOM 589 C C . TRP A 1 76 ? 10.373 1.984 -16.823 1.00 68.19 76 TRP A C 1
ATOM 591 O O . TRP A 1 76 ? 11.382 2.646 -17.068 1.00 68.19 76 TRP A O 1
ATOM 601 N N . GLN A 1 77 ? 9.456 2.395 -15.946 1.00 67.38 77 GLN A N 1
ATOM 602 C CA . GLN A 1 77 ? 9.521 3.674 -15.238 1.00 67.38 77 GLN A CA 1
ATOM 603 C C . GLN A 1 77 ? 10.733 3.759 -14.294 1.00 67.38 77 GLN A C 1
ATOM 605 O O . GLN A 1 77 ? 11.423 4.778 -14.268 1.00 67.38 77 GLN A O 1
ATOM 610 N N . GLU A 1 78 ? 11.042 2.685 -13.565 1.00 65.31 78 GLU A N 1
ATOM 611 C CA . GLU A 1 78 ? 12.237 2.611 -12.716 1.00 65.31 78 GLU A CA 1
ATOM 612 C C . GLU A 1 78 ? 13.529 2.649 -13.544 1.00 65.31 78 GLU A C 1
ATOM 614 O O . GLU A 1 78 ? 14.473 3.348 -13.178 1.00 65.31 78 GLU A O 1
ATOM 619 N N . ARG A 1 79 ? 13.567 2.008 -14.722 1.00 66.31 79 ARG A N 1
ATOM 620 C CA . ARG A 1 79 ? 14.705 2.135 -15.654 1.00 66.31 79 ARG A CA 1
ATOM 621 C C . ARG A 1 79 ? 14.904 3.565 -16.150 1.00 66.31 79 ARG A C 1
ATOM 623 O O . ARG A 1 79 ? 16.045 3.999 -16.274 1.00 66.31 79 ARG A O 1
ATOM 630 N N . LEU A 1 80 ? 13.824 4.297 -16.421 1.00 66.31 80 LEU A N 1
ATOM 631 C CA . LEU A 1 80 ? 13.904 5.705 -16.818 1.00 66.31 80 LEU A CA 1
ATOM 632 C C . LEU A 1 80 ? 14.380 6.610 -15.679 1.00 66.31 80 LEU A C 1
ATOM 634 O O . LEU A 1 80 ? 15.147 7.533 -15.927 1.00 66.31 80 LEU A O 1
ATOM 638 N N . ARG A 1 81 ? 13.975 6.337 -14.434 1.00 63.81 81 ARG A N 1
ATOM 639 C CA . ARG A 1 81 ? 14.461 7.064 -13.247 1.00 63.81 81 ARG A CA 1
ATOM 640 C C . ARG A 1 81 ? 15.920 6.749 -12.915 1.00 63.81 81 ARG A C 1
ATOM 642 O O . ARG A 1 81 ? 16.628 7.618 -12.419 1.00 63.81 81 ARG A O 1
ATOM 649 N N . ALA A 1 82 ? 16.364 5.526 -13.198 1.00 63.72 82 ALA A N 1
ATOM 650 C CA . ALA A 1 82 ? 17.743 5.087 -13.012 1.00 63.72 82 ALA A CA 1
ATOM 651 C C . ALA A 1 82 ? 18.682 5.502 -14.162 1.00 63.72 82 ALA A C 1
ATOM 653 O O . ALA A 1 82 ? 19.900 5.357 -14.036 1.00 63.72 82 ALA A O 1
ATOM 654 N N . ALA A 1 83 ? 18.151 6.015 -15.279 1.00 50.72 83 ALA A N 1
ATOM 655 C CA . ALA A 1 83 ? 18.969 6.524 -16.369 1.00 50.72 83 ALA A CA 1
ATOM 656 C C . ALA A 1 83 ? 19.574 7.884 -15.969 1.00 50.72 83 ALA A C 1
ATOM 658 O O . ALA A 1 83 ? 18.830 8.832 -15.702 1.00 50.72 83 ALA A O 1
ATOM 659 N N . PRO A 1 84 ? 20.911 8.037 -15.935 1.00 55.50 84 PRO A N 1
ATOM 660 C CA . PRO A 1 84 ? 21.498 9.358 -15.795 1.00 55.50 84 PRO A CA 1
ATOM 661 C C . PRO A 1 84 ? 21.102 10.186 -17.021 1.00 55.50 84 PRO A C 1
ATOM 663 O O . PRO A 1 84 ? 21.232 9.716 -18.152 1.00 55.50 84 PRO A O 1
ATOM 666 N N . VAL A 1 85 ? 20.657 11.429 -16.809 1.00 57.34 85 VAL A N 1
ATOM 667 C CA . VAL A 1 85 ? 20.578 12.441 -17.872 1.00 57.34 85 VAL A CA 1
ATOM 668 C C . VAL A 1 85 ? 22.000 12.653 -18.397 1.00 57.34 85 VAL A C 1
ATOM 670 O O . VAL A 1 85 ? 22.770 13.460 -17.883 1.00 57.34 85 VAL A O 1
ATOM 673 N N . ALA A 1 86 ? 22.381 11.858 -19.390 1.00 53.69 86 ALA A N 1
ATOM 674 C CA . ALA A 1 86 ? 23.670 11.901 -20.057 1.00 53.69 86 ALA A CA 1
ATOM 675 C C . ALA A 1 86 ? 23.492 12.393 -21.495 1.00 53.69 86 ALA A C 1
ATOM 677 O O . ALA A 1 86 ? 24.024 11.808 -22.428 1.00 53.69 86 ALA A O 1
ATOM 678 N N . GLU A 1 87 ? 22.771 13.496 -21.679 1.00 52.41 87 GLU A N 1
ATOM 679 C CA . GLU A 1 87 ? 22.717 14.199 -22.961 1.00 52.41 87 GLU A CA 1
ATOM 680 C C . GLU A 1 87 ? 22.831 15.711 -22.757 1.00 52.41 87 GLU A C 1
ATOM 682 O O . GLU A 1 87 ? 21.897 16.449 -23.027 1.00 52.41 87 GLU A O 1
ATOM 687 N N . ASP A 1 88 ? 23.994 16.193 -22.292 1.00 51.38 88 ASP A N 1
ATOM 688 C CA . ASP A 1 88 ? 24.403 17.575 -22.626 1.00 51.38 88 ASP A CA 1
ATOM 689 C C . ASP A 1 88 ? 25.924 17.858 -22.640 1.00 51.38 88 ASP A C 1
ATOM 691 O O . ASP A 1 88 ? 26.366 19.003 -22.638 1.00 51.38 88 ASP A O 1
ATOM 695 N N . ARG A 1 89 ? 26.792 16.832 -22.678 1.00 53.50 89 ARG A N 1
ATOM 696 C CA . ARG A 1 89 ? 28.263 17.039 -22.758 1.00 53.50 89 ARG A CA 1
ATOM 697 C C . ARG A 1 89 ? 28.895 16.707 -24.109 1.00 53.50 89 ARG A C 1
ATOM 699 O O . ARG A 1 89 ? 30.035 17.093 -24.352 1.00 53.50 89 ARG A O 1
ATOM 706 N N . ALA A 1 90 ? 28.169 16.057 -25.019 1.00 52.50 90 ALA A N 1
ATOM 707 C CA . ALA A 1 90 ? 28.708 15.684 -26.330 1.00 52.50 90 ALA A CA 1
ATOM 708 C C . ALA A 1 90 ? 28.644 16.815 -27.380 1.00 52.50 90 ALA A C 1
ATOM 710 O O . ALA A 1 90 ? 29.322 16.727 -28.406 1.00 52.50 90 ALA A O 1
ATOM 711 N N . ARG A 1 91 ? 27.873 17.890 -27.143 1.00 53.88 91 ARG A N 1
ATOM 712 C CA . ARG A 1 91 ? 27.698 18.987 -28.115 1.00 53.88 91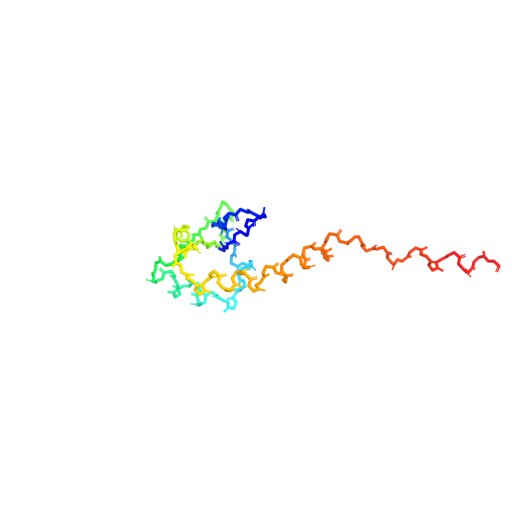 ARG A CA 1
ATOM 713 C C . ARG A 1 91 ? 28.738 20.112 -27.973 1.00 53.88 91 ARG A C 1
ATOM 715 O O . ARG A 1 91 ? 29.125 20.695 -28.982 1.00 53.88 91 ARG A O 1
ATOM 722 N N . SER A 1 92 ? 29.295 20.340 -26.781 1.00 52.31 92 SER A N 1
ATOM 723 C CA . SER A 1 92 ? 30.252 21.441 -26.540 1.00 52.31 92 SER A CA 1
ATOM 724 C C . SER A 1 92 ? 31.678 21.209 -27.061 1.00 52.31 92 SER A C 1
ATOM 726 O O . SER A 1 92 ? 32.484 22.132 -27.034 1.00 52.31 92 SER A O 1
ATOM 728 N N . ARG A 1 93 ? 32.015 20.019 -27.585 1.00 56.28 93 ARG A N 1
ATOM 729 C CA . ARG A 1 93 ? 33.355 19.735 -28.149 1.00 56.28 93 ARG A CA 1
ATOM 730 C C . ARG A 1 93 ? 33.463 19.957 -29.668 1.00 56.28 93 ARG A C 1
ATOM 732 O O . ARG A 1 93 ? 34.532 19.751 -30.225 1.00 56.28 93 ARG A O 1
ATOM 739 N N . ARG A 1 94 ? 32.388 20.382 -30.348 1.00 55.81 94 ARG A N 1
ATOM 740 C CA . ARG A 1 94 ? 32.388 20.645 -31.807 1.00 55.81 94 ARG A CA 1
ATOM 741 C C . ARG A 1 94 ? 32.448 22.128 -32.203 1.00 55.81 94 ARG A C 1
ATOM 743 O O . ARG A 1 94 ? 32.390 22.412 -33.389 1.00 55.81 94 ARG A O 1
ATOM 750 N N . LEU A 1 95 ? 32.572 23.056 -31.249 1.00 54.62 95 LEU A N 1
ATOM 751 C CA . LEU A 1 95 ? 32.681 24.503 -31.525 1.00 54.62 95 LEU A CA 1
ATOM 752 C C . LEU A 1 95 ? 34.025 25.125 -31.101 1.00 54.62 95 LEU A C 1
ATOM 754 O O . LEU A 1 95 ? 34.181 26.339 -31.146 1.00 54.62 95 LEU A O 1
ATOM 758 N N . ALA A 1 96 ? 35.002 24.303 -30.720 1.00 55.56 96 ALA A N 1
ATOM 759 C CA . ALA A 1 96 ? 36.390 24.722 -30.543 1.00 55.56 96 ALA A CA 1
ATOM 760 C C . ALA A 1 96 ? 37.267 23.884 -31.482 1.00 55.56 96 ALA A C 1
ATOM 762 O O . ALA A 1 96 ? 37.871 22.893 -31.069 1.00 55.56 96 ALA A O 1
ATOM 763 N N . GLY A 1 97 ? 37.234 24.238 -32.763 1.00 48.81 97 GLY A N 1
ATOM 764 C CA . GLY A 1 97 ? 38.035 23.672 -33.842 1.00 48.81 97 GLY A CA 1
ATOM 765 C C . GLY A 1 97 ? 38.102 24.670 -34.978 1.00 48.81 97 GLY A C 1
ATOM 766 O O . GLY A 1 97 ? 37.024 25.216 -35.302 1.00 48.81 97 GLY A O 1
#

Solvent-accessible surface area (backbone atoms only — not comparable to full-atom values): 5842 Å² total; per-residue (Å²): 62,76,42,80,35,92,93,52,76,62,37,64,29,83,31,42,45,77,79,65,35,74,88,42,48,69,56,51,52,54,34,32,77,70,61,52,29,45,76,51,63,52,99,88,65,48,49,27,34,26,48,67,50,56,64,54,56,74,68,32,66,68,60,40,52,50,53,56,66,44,43,62,55,51,56,51,50,51,52,59,71,70,49,75,92,81,82,79,72,82,67,74,70,75,79,76,125